Protein AF-A0A7J7U626-F1 (afdb_monomer_lite)

Structure (mmCIF, N/CA/C/O backbone):
data_AF-A0A7J7U626-F1
#
_entry.id   AF-A0A7J7U626-F1
#
loop_
_atom_site.group_PDB
_atom_site.id
_atom_site.type_symbol
_atom_site.label_atom_id
_atom_site.label_alt_id
_atom_site.label_comp_id
_atom_site.label_asym_id
_atom_site.label_entity_id
_atom_site.label_seq_id
_atom_site.pdbx_PDB_ins_code
_atom_site.Cartn_x
_atom_site.Cartn_y
_atom_site.Cartn_z
_atom_site.occupancy
_atom_site.B_iso_or_equiv
_atom_site.auth_seq_id
_atom_site.auth_comp_id
_atom_site.auth_asym_id
_atom_site.auth_atom_id
_atom_site.pdbx_PDB_model_num
ATOM 1 N N . MET A 1 1 ? 61.513 14.038 -36.317 1.00 37.81 1 MET A N 1
ATOM 2 C CA . MET A 1 1 ? 60.530 14.424 -35.283 1.00 37.81 1 MET A CA 1
ATOM 3 C C . MET A 1 1 ? 59.280 13.602 -35.543 1.00 37.81 1 MET A C 1
ATOM 5 O O . MET A 1 1 ? 58.524 13.917 -36.449 1.00 37.81 1 MET A O 1
ATOM 9 N N . VAL A 1 2 ? 59.177 12.451 -34.877 1.00 40.47 2 VAL A N 1
ATOM 10 C CA . VAL A 1 2 ? 58.113 11.463 -35.101 1.00 40.47 2 VAL A CA 1
ATOM 11 C C . VAL A 1 2 ? 56.888 11.909 -34.310 1.00 40.47 2 VAL A C 1
ATOM 13 O O . VAL A 1 2 ? 56.876 11.835 -33.086 1.00 40.47 2 VAL A O 1
ATOM 16 N N . VAL A 1 3 ? 55.878 12.406 -35.018 1.00 52.44 3 VAL A N 1
ATOM 17 C CA . VAL A 1 3 ? 54.509 12.509 -34.509 1.00 52.44 3 VAL A CA 1
ATOM 18 C C . VAL A 1 3 ? 53.848 11.187 -34.873 1.00 52.44 3 VAL A C 1
ATOM 20 O O . VAL A 1 3 ? 53.660 10.908 -36.053 1.00 52.44 3 VAL A O 1
ATOM 23 N N . GLY A 1 4 ? 53.555 10.329 -33.897 1.00 52.22 4 GLY A N 1
ATOM 24 C CA . GLY A 1 4 ? 52.986 9.026 -34.223 1.00 52.22 4 GLY A CA 1
ATOM 25 C C . GLY A 1 4 ? 52.539 8.207 -33.023 1.00 52.22 4 GLY A C 1
ATOM 26 O O . GLY A 1 4 ? 53.361 7.660 -32.302 1.00 52.22 4 GLY A O 1
ATOM 27 N N . ALA A 1 5 ? 51.218 8.068 -32.906 1.00 49.03 5 ALA A N 1
ATOM 28 C CA . ALA A 1 5 ? 50.545 6.887 -32.364 1.00 49.03 5 ALA A CA 1
ATOM 29 C C . ALA A 1 5 ? 50.579 6.630 -30.841 1.00 49.03 5 ALA A C 1
ATOM 31 O O . ALA A 1 5 ? 50.642 5.482 -30.419 1.00 49.03 5 ALA A O 1
ATOM 32 N N . ALA A 1 6 ? 50.417 7.659 -30.000 1.00 49.81 6 ALA A N 1
ATOM 33 C CA . ALA A 1 6 ? 50.162 7.469 -28.558 1.00 49.81 6 ALA A CA 1
ATOM 34 C C . ALA A 1 6 ? 48.685 7.667 -28.135 1.00 49.81 6 ALA A C 1
ATOM 36 O O . ALA A 1 6 ? 48.371 7.603 -26.952 1.00 49.81 6 ALA A O 1
ATOM 37 N N . GLY A 1 7 ? 47.768 7.931 -29.076 1.00 50.78 7 GLY A N 1
ATOM 38 C CA . GLY A 1 7 ? 46.397 8.365 -28.754 1.00 50.78 7 GLY A CA 1
ATOM 39 C C . GLY A 1 7 ? 45.285 7.320 -28.899 1.00 50.78 7 GLY A C 1
ATOM 40 O O . GLY A 1 7 ? 44.177 7.561 -28.432 1.00 50.78 7 GLY A O 1
ATOM 41 N N . TRP A 1 8 ? 45.529 6.175 -29.547 1.00 51.56 8 TRP A N 1
ATOM 42 C CA . TRP A 1 8 ? 44.442 5.271 -29.973 1.00 51.56 8 TRP A CA 1
ATOM 43 C C . TRP A 1 8 ? 44.291 3.975 -29.169 1.00 51.56 8 TRP A C 1
ATOM 45 O O . TRP A 1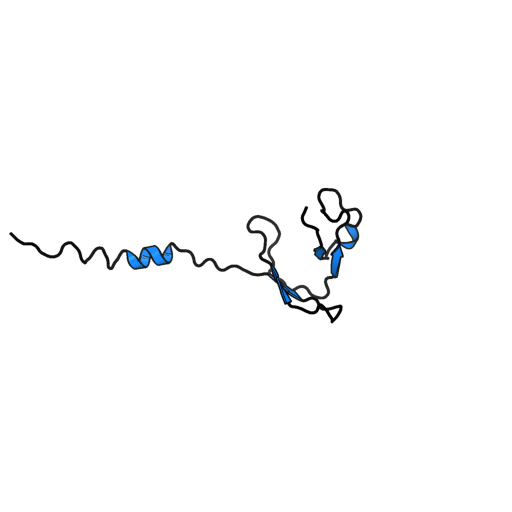 8 ? 43.260 3.321 -29.289 1.00 51.56 8 TRP A O 1
ATOM 55 N N . TRP A 1 9 ? 45.235 3.620 -28.292 1.00 46.91 9 TRP A N 1
ATOM 56 C CA . TRP A 1 9 ? 45.103 2.426 -27.438 1.00 46.91 9 TRP A CA 1
ATOM 57 C C . TRP A 1 9 ? 44.420 2.672 -26.085 1.00 46.91 9 TRP A C 1
ATOM 59 O O . TRP A 1 9 ? 43.912 1.724 -25.494 1.00 46.91 9 TRP A O 1
ATOM 69 N N . CYS A 1 10 ? 44.306 3.922 -25.619 1.00 49.06 10 CYS A N 1
ATOM 70 C CA . CYS A 1 10 ? 43.573 4.229 -24.380 1.00 49.06 10 CYS A CA 1
ATOM 71 C C . CYS A 1 10 ? 42.046 4.247 -24.554 1.00 49.06 10 CYS A C 1
ATOM 73 O O . CYS A 1 10 ? 41.319 4.009 -23.595 1.00 49.06 10 CYS A O 1
ATOM 75 N N . LEU A 1 11 ? 41.538 4.502 -25.763 1.00 51.59 11 LEU A N 1
ATOM 76 C CA . LEU A 1 11 ? 40.094 4.621 -26.002 1.00 51.59 11 LEU A CA 1
ATOM 77 C C . LEU A 1 11 ? 39.384 3.267 -26.125 1.00 51.59 11 LEU A C 1
ATOM 79 O O . LEU A 1 11 ? 38.201 3.178 -25.831 1.00 51.59 11 LEU A O 1
ATOM 83 N N . VAL A 1 12 ? 40.076 2.194 -26.511 1.00 54.38 12 VAL A N 1
ATOM 84 C CA . VAL A 1 12 ? 39.419 0.902 -26.795 1.00 54.38 12 VAL A CA 1
ATOM 85 C C . VAL A 1 12 ? 39.222 0.048 -25.531 1.00 54.38 12 VAL A C 1
ATOM 87 O O . VAL A 1 12 ? 38.314 -0.777 -25.481 1.00 54.38 12 VAL A O 1
ATOM 90 N N . LEU A 1 13 ? 40.012 0.277 -24.475 1.00 51.38 13 LEU A N 1
ATOM 91 C CA . LEU A 1 13 ? 39.960 -0.505 -23.227 1.00 51.38 13 LEU A CA 1
ATOM 92 C C . LEU A 1 13 ? 39.208 0.180 -22.073 1.00 51.38 13 LEU A C 1
ATOM 94 O O . LEU A 1 13 ? 38.913 -0.471 -21.076 1.00 51.38 13 LEU A O 1
ATOM 98 N N . TRP A 1 14 ? 38.873 1.467 -22.191 1.00 49.56 14 TRP A N 1
ATOM 99 C CA . TRP A 1 14 ? 38.153 2.214 -21.146 1.00 49.56 14 TRP A CA 1
ATOM 100 C C . TRP A 1 14 ? 36.640 2.316 -21.362 1.00 49.56 14 TRP A C 1
ATOM 102 O O . TRP A 1 14 ? 35.925 2.689 -20.439 1.00 49.56 14 TRP A O 1
ATOM 112 N N . LEU A 1 15 ? 36.116 1.957 -22.537 1.00 52.31 15 LEU A N 1
ATOM 113 C CA . LEU A 1 15 ? 34.664 1.907 -22.737 1.00 52.31 15 LEU A CA 1
ATOM 114 C C . LEU A 1 15 ? 33.968 0.705 -22.059 1.00 52.31 15 LEU A C 1
ATOM 116 O O . LEU A 1 15 ? 32.902 0.923 -21.484 1.00 52.31 15 LEU A O 1
ATOM 120 N N . PRO A 1 16 ? 34.513 -0.532 -22.032 1.00 53.19 16 PRO A N 1
ATOM 121 C CA . PRO A 1 16 ? 33.790 -1.666 -21.441 1.00 53.19 16 PRO A CA 1
ATOM 122 C C . PRO A 1 16 ? 33.660 -1.570 -19.913 1.00 53.19 16 PRO A C 1
ATOM 124 O O . PRO A 1 16 ? 32.683 -2.049 -19.342 1.00 53.19 16 PRO A O 1
ATOM 127 N N . ALA A 1 17 ? 34.627 -0.930 -19.245 1.00 53.34 17 ALA A N 1
ATOM 128 C CA . ALA A 1 17 ? 34.651 -0.796 -17.788 1.00 53.34 17 ALA A CA 1
ATOM 129 C C . ALA A 1 17 ? 33.618 0.220 -17.266 1.00 53.34 17 ALA A C 1
ATOM 131 O O . ALA A 1 17 ? 33.007 -0.008 -16.224 1.00 53.34 17 ALA A O 1
ATOM 132 N N . CYS A 1 18 ? 33.362 1.308 -18.004 1.00 51.97 18 CYS A N 1
ATOM 133 C CA . CYS A 1 18 ? 32.328 2.276 -17.633 1.00 51.97 18 CYS A CA 1
ATOM 134 C C . CYS A 1 18 ? 30.916 1.681 -17.736 1.00 51.97 18 CYS A C 1
ATOM 136 O O . CYS A 1 18 ? 30.079 1.949 -16.878 1.00 51.97 18 CYS A O 1
ATOM 138 N N . VAL A 1 19 ? 30.653 0.830 -18.736 1.00 53.94 19 VAL A N 1
ATOM 139 C CA . VAL A 1 19 ? 29.327 0.211 -18.923 1.00 53.94 19 VAL A CA 1
ATOM 140 C C . VAL A 1 19 ? 29.001 -0.782 -17.798 1.00 53.94 19 VAL A C 1
ATOM 142 O O . VAL A 1 19 ? 27.853 -0.856 -17.374 1.00 53.94 19 VAL A O 1
ATOM 145 N N . ALA A 1 20 ? 29.999 -1.480 -17.243 1.00 52.94 20 ALA A N 1
ATOM 146 C CA . ALA A 1 20 ? 29.806 -2.386 -16.104 1.00 52.94 20 ALA A CA 1
ATOM 147 C C . ALA A 1 20 ? 29.579 -1.659 -14.760 1.00 52.94 20 ALA A C 1
ATOM 149 O O . ALA A 1 20 ? 28.968 -2.223 -13.854 1.00 52.94 20 ALA A O 1
ATOM 150 N N . ALA A 1 21 ? 30.051 -0.413 -14.621 1.00 53.84 21 ALA A N 1
ATOM 151 C CA . ALA A 1 21 ? 29.895 0.388 -13.401 1.00 53.84 21 ALA A CA 1
ATOM 152 C C . ALA A 1 21 ? 28.517 1.067 -13.292 1.00 53.84 21 ALA A C 1
ATOM 154 O O . ALA A 1 21 ? 28.062 1.387 -12.192 1.00 53.84 21 ALA A O 1
ATOM 155 N N . HIS A 1 22 ? 27.818 1.248 -14.415 1.00 52.03 22 HIS A N 1
ATOM 156 C CA . HIS A 1 22 ? 26.424 1.679 -14.428 1.00 52.03 22 HIS A CA 1
ATOM 157 C C . HIS A 1 22 ? 25.520 0.467 -14.215 1.00 52.03 22 HIS A C 1
ATOM 159 O O . HIS A 1 22 ? 24.881 -0.027 -15.141 1.00 52.03 22 HIS A O 1
ATOM 165 N N . GLY A 1 23 ? 25.516 -0.023 -12.971 1.00 54.41 23 GLY A N 1
ATOM 166 C CA . GLY A 1 23 ? 24.675 -1.120 -12.514 1.00 54.41 23 GLY A CA 1
ATOM 167 C C . GLY A 1 23 ? 23.265 -1.011 -13.089 1.00 54.41 23 GLY A C 1
ATOM 168 O O . GLY A 1 23 ? 22.580 0.000 -12.921 1.00 54.41 23 GLY A O 1
ATOM 169 N N . LEU A 1 24 ? 22.865 -2.059 -13.802 1.00 53.44 24 LEU A N 1
ATOM 170 C CA . LEU A 1 24 ? 21.554 -2.206 -14.410 1.00 53.44 24 LEU A CA 1
ATOM 171 C C . LEU A 1 24 ? 20.536 -2.245 -13.266 1.00 53.44 24 LEU A C 1
ATOM 173 O O . LEU A 1 24 ? 20.357 -3.261 -12.599 1.00 53.44 24 LEU A O 1
ATOM 177 N N . ARG A 1 25 ? 19.958 -1.083 -12.952 1.00 55.84 25 ARG A N 1
ATOM 178 C CA . ARG A 1 25 ? 19.063 -0.901 -11.809 1.00 55.84 25 ARG A CA 1
ATOM 179 C C . ARG A 1 25 ? 17.689 -1.465 -12.168 1.00 55.84 25 ARG A C 1
ATOM 181 O O . ARG A 1 25 ? 16.786 -0.726 -12.557 1.00 55.84 25 ARG A O 1
ATOM 188 N N . ILE A 1 26 ? 17.570 -2.788 -12.087 1.00 60.09 26 ILE A N 1
ATOM 189 C CA . ILE A 1 26 ? 16.297 -3.503 -12.186 1.00 60.09 26 ILE A CA 1
ATOM 190 C C . ILE A 1 26 ? 15.449 -3.032 -11.002 1.00 60.09 26 ILE A C 1
ATOM 192 O O . ILE A 1 26 ? 15.854 -3.170 -9.849 1.00 60.09 26 ILE A O 1
ATOM 196 N N . HIS A 1 27 ? 14.333 -2.371 -11.294 1.00 63.94 27 HIS A N 1
ATOM 197 C CA . HIS A 1 27 ? 13.352 -2.013 -10.279 1.00 63.94 27 HIS A CA 1
ATOM 198 C C . HIS A 1 27 ? 12.316 -3.130 -10.233 1.00 63.94 27 HIS A C 1
ATOM 200 O O . HIS A 1 27 ? 11.598 -3.342 -11.211 1.00 63.94 27 HIS A O 1
ATOM 206 N N . ASP A 1 28 ? 12.249 -3.830 -9.105 1.00 78.88 28 ASP A N 1
ATOM 207 C CA . ASP A 1 28 ? 11.192 -4.798 -8.845 1.00 78.88 28 ASP A CA 1
ATOM 208 C C . ASP A 1 28 ? 9.916 -4.030 -8.491 1.00 78.88 28 ASP A C 1
ATOM 210 O O . ASP A 1 28 ? 9.802 -3.431 -7.421 1.00 78.88 28 ASP A O 1
ATOM 214 N N . TYR A 1 29 ? 8.973 -3.979 -9.431 1.00 87.56 29 TYR A N 1
ATOM 215 C CA . TYR A 1 29 ? 7.663 -3.369 -9.218 1.00 87.56 29 TYR A CA 1
ATOM 216 C C . TYR A 1 29 ? 6.707 -4.364 -8.562 1.00 87.56 29 TYR A C 1
ATOM 218 O O . TYR A 1 29 ? 6.665 -5.539 -8.929 1.00 87.56 29 TYR A O 1
ATOM 226 N N . LEU A 1 30 ? 5.885 -3.867 -7.641 1.00 88.88 30 LEU A N 1
ATOM 227 C CA . LEU A 1 30 ? 4.721 -4.581 -7.132 1.00 88.88 30 LEU A CA 1
ATOM 228 C C . LEU A 1 30 ? 3.517 -4.256 -8.000 1.00 88.88 30 LEU A C 1
ATOM 230 O O . LEU A 1 30 ? 3.300 -3.103 -8.377 1.00 88.88 30 LEU A O 1
ATOM 234 N N . TYR A 1 31 ? 2.711 -5.277 -8.259 1.00 90.56 31 TYR A N 1
ATOM 235 C CA . TYR A 1 31 ? 1.463 -5.157 -8.994 1.00 90.56 31 TYR A CA 1
ATOM 236 C C . TYR A 1 31 ? 0.327 -5.583 -8.082 1.00 90.56 31 TYR A C 1
ATOM 238 O O . TYR A 1 31 ? 0.360 -6.677 -7.520 1.00 90.56 31 TYR A O 1
ATOM 246 N N . PHE A 1 32 ? -0.689 -4.741 -7.959 1.00 90.38 32 PHE A N 1
ATOM 247 C CA . PHE A 1 32 ? -1.919 -5.093 -7.265 1.00 90.38 32 PHE A CA 1
ATOM 248 C C . PHE A 1 32 ? -3.111 -4.788 -8.162 1.00 90.38 32 PHE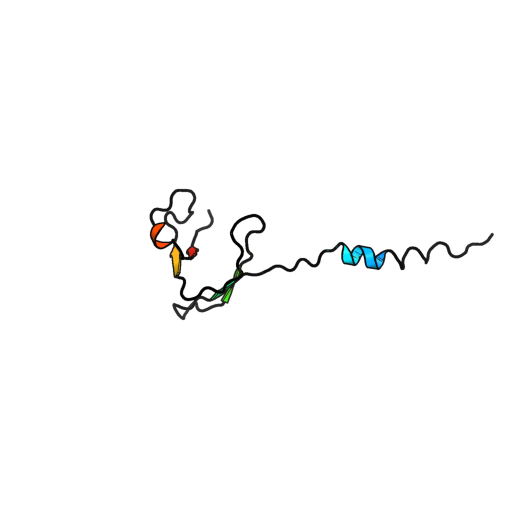 A C 1
ATOM 250 O O . PHE A 1 32 ? -3.165 -3.762 -8.841 1.00 90.38 32 PHE A O 1
ATOM 257 N N . GLN A 1 33 ? -4.053 -5.724 -8.198 1.00 91.94 33 GLN A N 1
ATOM 258 C CA . GLN A 1 33 ? -5.255 -5.630 -9.008 1.00 91.94 33 GLN A CA 1
ATOM 259 C C . GLN A 1 33 ? -6.454 -5.413 -8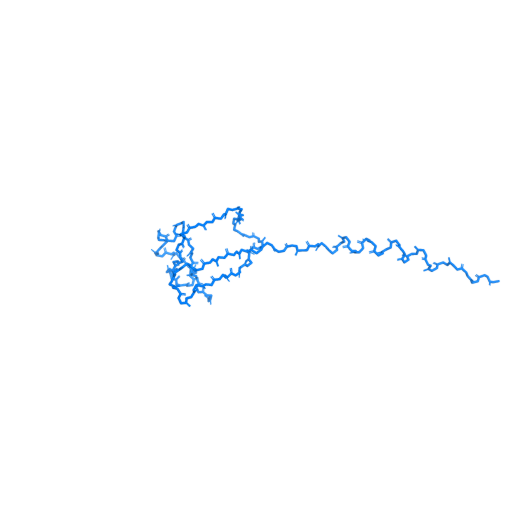.098 1.00 91.94 33 GLN A C 1
ATOM 261 O O . GLN A 1 33 ? -6.714 -6.216 -7.202 1.00 91.94 33 GLN A O 1
ATOM 266 N N . VAL A 1 34 ? -7.230 -4.371 -8.375 1.00 93.06 34 VAL A N 1
ATOM 267 C CA . VAL A 1 34 ? -8.522 -4.191 -7.713 1.00 93.06 34 VAL A CA 1
ATOM 268 C C . VAL A 1 34 ? -9.520 -5.163 -8.337 1.00 93.06 34 VAL A C 1
ATOM 270 O O . VAL A 1 34 ? -9.805 -5.083 -9.529 1.00 93.06 34 VAL A O 1
ATOM 273 N N . LEU A 1 35 ? -10.034 -6.114 -7.554 1.00 92.88 35 LEU A N 1
ATOM 274 C CA . LEU A 1 35 ? -10.983 -7.128 -8.040 1.00 92.88 35 LEU A CA 1
ATOM 275 C C . LEU A 1 35 ? -12.434 -6.608 -8.054 1.00 92.88 35 LEU A C 1
ATOM 277 O O . LEU A 1 35 ? -13.217 -6.949 -8.952 1.00 92.88 35 LEU A O 1
ATOM 281 N N . SER A 1 36 ? -12.777 -5.770 -7.072 1.00 92.88 36 SER A N 1
ATOM 282 C CA . SER A 1 36 ? -14.115 -5.230 -6.820 1.00 92.88 36 SER A CA 1
ATOM 283 C C . SER A 1 36 ? -14.027 -3.863 -6.120 1.00 92.88 36 SER A C 1
ATOM 285 O O . SER A 1 36 ? -13.122 -3.693 -5.300 1.00 92.88 36 SER A O 1
ATOM 287 N N . PRO A 1 37 ? -14.972 -2.935 -6.358 1.00 94.31 37 PRO A N 1
ATOM 288 C CA . PRO A 1 37 ? -16.049 -3.005 -7.3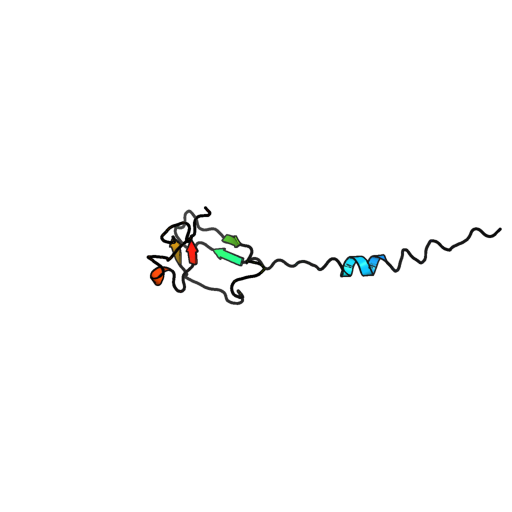51 1.00 94.31 37 PRO A CA 1
ATOM 289 C C . PRO A 1 37 ? -15.530 -2.887 -8.800 1.00 94.31 37 PRO A C 1
ATOM 291 O O . PRO A 1 37 ? -14.363 -2.591 -9.053 1.00 94.31 37 PRO A O 1
ATOM 294 N N . GLY A 1 38 ? -16.360 -3.286 -9.770 1.00 93.19 38 GLY A N 1
ATOM 295 C CA . GLY A 1 38 ? -15.931 -3.477 -11.166 1.00 93.19 38 GLY A CA 1
ATOM 296 C C . GLY A 1 38 ? -15.594 -2.187 -11.923 1.00 93.19 38 GLY A C 1
ATOM 297 O O . GLY A 1 38 ? -14.847 -2.232 -12.895 1.00 93.19 38 GLY A O 1
ATOM 298 N N . ASP A 1 39 ? -16.115 -1.056 -11.465 1.00 95.56 39 ASP A N 1
ATOM 299 C CA . ASP A 1 39 ? -15.903 0.303 -11.971 1.00 95.56 39 ASP A CA 1
ATOM 300 C C . ASP A 1 39 ? -14.467 0.816 -11.784 1.00 95.56 39 ASP A C 1
ATOM 302 O O . ASP A 1 39 ? -13.993 1.600 -12.602 1.00 95.56 39 ASP A O 1
ATOM 306 N N . ILE A 1 40 ? -13.750 0.329 -10.768 1.00 91.44 40 ILE A N 1
ATOM 307 C CA . ILE A 1 40 ? -12.343 0.679 -10.499 1.00 91.44 40 ILE A CA 1
ATOM 308 C C . ILE A 1 40 ? -11.386 -0.505 -10.686 1.00 91.44 40 ILE A C 1
ATOM 310 O O . ILE A 1 40 ? -10.258 -0.500 -10.186 1.00 91.44 40 ILE A O 1
ATOM 314 N N . ARG A 1 41 ? -11.823 -1.542 -11.412 1.00 93.88 41 ARG A N 1
ATOM 315 C CA . ARG A 1 41 ? -11.015 -2.732 -11.695 1.00 93.88 41 ARG A CA 1
ATOM 316 C C . ARG A 1 41 ? -9.850 -2.383 -12.614 1.00 93.88 41 ARG A C 1
ATOM 318 O O . ARG A 1 41 ? -9.981 -2.377 -13.837 1.00 93.88 41 ARG A O 1
ATOM 325 N N . TYR A 1 42 ? -8.693 -2.150 -12.014 1.00 94.25 42 TYR A N 1
ATOM 326 C CA . TYR A 1 42 ? -7.462 -1.840 -12.725 1.00 94.25 42 TYR A CA 1
ATOM 327 C C . TYR A 1 42 ? -6.249 -2.480 -12.039 1.00 94.25 42 TYR A C 1
ATOM 329 O O . TYR A 1 42 ? -6.328 -2.911 -10.884 1.00 94.25 42 TYR A O 1
ATOM 337 N N . ILE A 1 43 ? -5.142 -2.581 -12.778 1.00 93.56 43 ILE A N 1
ATOM 338 C CA . ILE A 1 43 ? -3.852 -3.043 -12.257 1.00 93.56 43 ILE A CA 1
ATOM 339 C C . ILE A 1 43 ? -3.001 -1.816 -11.966 1.00 93.56 43 ILE A C 1
ATOM 341 O O . ILE A 1 43 ? -2.684 -1.036 -12.862 1.00 93.56 43 ILE A O 1
ATOM 345 N N . PHE A 1 44 ? -2.606 -1.676 -10.713 1.00 91.19 44 PHE A N 1
ATOM 346 C CA . PHE A 1 44 ? -1.767 -0.591 -10.246 1.00 91.19 44 PHE A CA 1
ATOM 347 C C . PHE A 1 44 ? -0.356 -1.096 -9.989 1.00 91.19 44 PHE A C 1
ATOM 349 O O . PHE A 1 44 ? -0.146 -2.241 -9.584 1.00 91.19 44 PHE A O 1
ATOM 356 N N . THR A 1 45 ? 0.608 -0.212 -10.223 1.00 92.19 45 THR A N 1
ATOM 357 C CA . THR A 1 45 ? 2.023 -0.467 -9.974 1.00 92.19 45 THR A CA 1
ATOM 358 C C . THR A 1 45 ? 2.488 0.350 -8.781 1.00 92.19 45 THR A C 1
ATOM 360 O O . THR A 1 45 ? 2.268 1.562 -8.751 1.00 92.19 45 THR A O 1
ATOM 363 N N . ALA A 1 46 ? 3.181 -0.283 -7.843 1.00 88.94 46 ALA A N 1
ATOM 364 C CA . ALA A 1 46 ? 3.865 0.390 -6.748 1.00 88.94 46 ALA A CA 1
ATOM 365 C C . ALA A 1 46 ? 5.344 0.014 -6.727 1.00 88.94 46 ALA A C 1
ATOM 367 O O . ALA A 1 46 ? 5.729 -1.110 -7.048 1.00 88.94 46 ALA A O 1
ATOM 368 N N . THR A 1 47 ? 6.172 0.967 -6.319 1.00 89.69 47 THR A N 1
ATOM 369 C CA . THR A 1 47 ? 7.582 0.711 -6.034 1.00 89.69 47 THR A CA 1
ATOM 370 C C . THR A 1 47 ? 7.702 0.373 -4.549 1.00 89.69 47 THR A C 1
ATOM 372 O O . THR A 1 47 ? 7.281 1.196 -3.731 1.00 89.69 47 THR A O 1
ATOM 375 N N . PRO A 1 48 ? 8.255 -0.794 -4.177 1.00 89.56 48 PRO A N 1
ATOM 376 C CA . PRO A 1 48 ? 8.572 -1.088 -2.787 1.00 89.56 48 PRO A CA 1
ATOM 377 C C . PRO A 1 48 ? 9.489 -0.022 -2.184 1.00 89.56 48 PRO A C 1
ATOM 379 O O . PRO A 1 48 ? 10.294 0.605 -2.882 1.00 89.56 48 PRO A O 1
ATOM 382 N N . ALA A 1 49 ? 9.415 0.135 -0.866 1.00 89.38 49 ALA A N 1
ATOM 383 C CA . ALA A 1 49 ? 10.416 0.896 -0.139 1.00 89.38 49 ALA A CA 1
ATOM 384 C C . ALA A 1 49 ? 11.807 0.272 -0.328 1.00 89.38 49 ALA A C 1
ATOM 386 O O . ALA A 1 49 ? 11.960 -0.944 -0.437 1.00 89.38 49 ALA A O 1
ATOM 387 N N . LYS A 1 50 ? 12.833 1.123 -0.401 1.00 86.56 50 LYS A N 1
ATOM 388 C CA . LYS A 1 50 ? 14.203 0.680 -0.694 1.00 86.56 50 LYS A CA 1
ATOM 389 C C . LYS A 1 50 ? 14.890 0.073 0.533 1.00 86.56 50 LYS A C 1
ATOM 391 O O . LYS A 1 50 ? 15.773 -0.766 0.390 1.00 86.56 50 LYS A O 1
ATOM 396 N N . ASP A 1 51 ? 14.540 0.567 1.709 1.00 88.00 51 ASP A N 1
ATOM 397 C CA . ASP A 1 51 ? 15.295 0.446 2.953 1.00 88.00 51 ASP A CA 1
ATOM 398 C C . ASP A 1 51 ? 14.481 -0.144 4.112 1.00 88.00 51 ASP A C 1
ATOM 400 O O . ASP A 1 51 ? 15.049 -0.430 5.165 1.00 88.00 51 ASP A O 1
ATOM 404 N N . PHE A 1 52 ? 13.180 -0.377 3.925 1.00 90.38 52 PHE A N 1
ATOM 405 C CA . PHE A 1 52 ? 12.307 -0.965 4.941 1.00 90.38 52 PHE A CA 1
ATOM 406 C C . PHE A 1 52 ? 11.216 -1.858 4.337 1.00 90.38 52 PHE A C 1
ATOM 408 O O . PHE A 1 52 ? 10.949 -1.825 3.136 1.00 90.38 52 PHE A O 1
ATOM 415 N N . GLY A 1 53 ? 10.563 -2.641 5.199 1.00 87.75 53 GLY A N 1
ATOM 416 C CA . GLY A 1 53 ? 9.493 -3.567 4.828 1.00 87.75 53 GLY A CA 1
ATOM 417 C C . GLY A 1 53 ? 9.960 -5.019 4.704 1.00 87.75 53 GLY A C 1
ATOM 418 O O . GLY A 1 53 ? 11.018 -5.399 5.203 1.00 87.75 53 GLY A O 1
ATOM 419 N N . GLY A 1 54 ? 9.121 -5.841 4.076 1.00 84.75 54 GLY A N 1
ATOM 420 C CA . GLY A 1 54 ? 9.393 -7.252 3.806 1.00 84.75 54 GLY A CA 1
ATOM 421 C C . GLY A 1 54 ? 9.742 -7.508 2.343 1.00 84.75 54 GLY A C 1
ATOM 422 O O . GLY A 1 54 ? 9.686 -6.612 1.501 1.00 84.75 54 GLY A O 1
ATOM 423 N N . ILE A 1 55 ? 10.075 -8.761 2.034 1.00 83.56 55 ILE A N 1
ATOM 424 C CA . ILE A 1 55 ? 10.341 -9.183 0.661 1.00 83.56 55 ILE A CA 1
ATOM 425 C C . ILE A 1 55 ? 9.073 -9.784 0.051 1.00 83.56 55 ILE A C 1
ATOM 427 O O . ILE A 1 55 ? 8.493 -10.724 0.595 1.00 83.56 55 ILE A O 1
ATOM 431 N N . PHE A 1 56 ? 8.655 -9.263 -1.101 1.00 81.31 56 PHE A N 1
ATOM 432 C CA . PHE A 1 56 ? 7.448 -9.698 -1.804 1.00 81.31 56 PHE A CA 1
ATOM 433 C C . PHE A 1 56 ? 7.776 -10.787 -2.833 1.00 81.31 56 PHE A C 1
ATOM 435 O O . PHE A 1 56 ? 7.885 -10.524 -4.027 1.00 81.31 56 PHE A O 1
ATOM 442 N N . HIS A 1 57 ? 7.955 -12.025 -2.372 1.00 81.75 57 HIS A N 1
ATOM 443 C CA . HIS A 1 57 ? 8.178 -13.181 -3.257 1.00 81.75 57 HIS A CA 1
ATOM 444 C C . HIS A 1 57 ? 6.910 -13.982 -3.565 1.00 81.75 57 HIS A C 1
ATOM 446 O O . HIS A 1 57 ? 6.919 -14.847 -4.441 1.00 81.75 57 HIS A O 1
ATOM 452 N N . THR A 1 58 ? 5.822 -13.696 -2.855 1.00 84.19 58 THR A N 1
ATOM 453 C CA . THR A 1 58 ? 4.582 -14.468 -2.924 1.00 84.19 58 THR A CA 1
ATOM 454 C C . THR A 1 58 ? 3.467 -13.620 -3.514 1.00 84.19 58 THR A C 1
ATOM 456 O O . THR A 1 58 ? 3.350 -12.428 -3.229 1.00 84.19 58 THR A O 1
ATOM 459 N N . ARG A 1 59 ? 2.623 -14.251 -4.331 1.00 86.19 59 ARG A N 1
ATOM 460 C CA . ARG A 1 59 ? 1.368 -13.660 -4.788 1.00 86.19 59 ARG A CA 1
ATOM 461 C C . ARG A 1 59 ? 0.308 -13.854 -3.714 1.00 86.19 59 ARG A C 1
ATOM 463 O O . ARG A 1 59 ? 0.068 -14.978 -3.283 1.00 86.19 59 ARG A O 1
ATOM 470 N N . TYR A 1 60 ? -0.352 -12.770 -3.347 1.00 87.25 60 TYR A N 1
ATOM 471 C CA . TYR A 1 60 ? -1.482 -12.806 -2.435 1.00 87.25 60 TYR A CA 1
ATOM 472 C C . TYR A 1 60 ? -2.792 -12.625 -3.207 1.00 87.25 60 TYR A C 1
ATOM 474 O O . TYR A 1 60 ? -2.845 -11.868 -4.178 1.00 87.25 60 TYR A O 1
ATOM 482 N N . GLU A 1 61 ? -3.848 -13.313 -2.779 1.00 88.19 61 GLU A N 1
ATOM 483 C CA . GLU A 1 61 ? -5.171 -13.255 -3.404 1.00 88.19 61 GLU A CA 1
ATOM 484 C C . GLU A 1 61 ? -6.236 -12.924 -2.358 1.00 88.19 61 GLU A C 1
ATOM 486 O O . GLU A 1 61 ? -6.090 -13.270 -1.190 1.00 88.19 61 GLU A O 1
ATOM 491 N N . GLN A 1 62 ? -7.307 -12.246 -2.786 1.00 85.44 62 GLN A N 1
ATOM 492 C CA . GLN A 1 62 ? -8.467 -11.911 -1.944 1.00 85.44 62 GLN A CA 1
ATOM 493 C C . GLN A 1 62 ? -8.145 -11.070 -0.690 1.00 85.44 62 GLN A C 1
ATOM 495 O O . GLN A 1 62 ? -8.843 -11.169 0.317 1.00 85.44 62 GLN A O 1
ATOM 500 N N . ILE A 1 63 ? -7.120 -10.216 -0.759 1.00 91.69 63 ILE A N 1
ATOM 501 C CA . ILE A 1 63 ? -6.824 -9.246 0.300 1.00 91.69 63 ILE A CA 1
ATOM 502 C C . ILE A 1 63 ? -7.694 -7.996 0.134 1.00 91.69 63 ILE A C 1
ATOM 504 O O . ILE A 1 63 ? -7.929 -7.536 -0.987 1.00 91.69 63 ILE A O 1
ATOM 508 N N . HIS A 1 64 ? -8.132 -7.423 1.249 1.00 93.31 64 HIS A N 1
ATOM 509 C CA . HIS A 1 64 ? -8.922 -6.203 1.294 1.00 93.31 64 HIS A CA 1
ATOM 510 C C . HIS A 1 64 ? -8.023 -4.975 1.442 1.00 93.31 64 HIS A C 1
ATOM 512 O O . HIS A 1 64 ? -7.005 -5.001 2.135 1.00 93.31 64 HIS A O 1
ATOM 518 N N . LEU A 1 65 ? -8.437 -3.885 0.800 1.00 93.38 65 LEU A N 1
ATOM 519 C CA . LEU A 1 65 ? -7.884 -2.559 1.032 1.00 93.38 65 LEU A CA 1
ATOM 520 C C . LEU A 1 65 ? -8.699 -1.898 2.151 1.00 93.38 65 LEU A C 1
ATOM 522 O O . LEU A 1 65 ? -9.865 -1.564 1.944 1.00 93.38 65 LEU A O 1
ATOM 526 N N . VAL A 1 66 ? -8.105 -1.757 3.333 1.00 96.75 66 VAL A N 1
ATOM 527 C CA . VAL A 1 66 ? -8.764 -1.270 4.553 1.00 96.75 66 VAL A CA 1
ATOM 528 C C . VAL A 1 66 ? -8.257 0.140 4.869 1.00 96.75 66 VAL A C 1
ATOM 530 O O . VAL A 1 66 ? -7.053 0.302 5.055 1.00 96.75 66 VAL A O 1
ATOM 533 N N . PRO A 1 67 ? -9.117 1.172 4.935 1.00 96.81 67 PRO A N 1
ATOM 534 C CA . PRO A 1 67 ? -8.689 2.512 5.335 1.00 96.81 67 PRO A CA 1
ATOM 535 C C . PRO A 1 67 ? -8.166 2.511 6.774 1.00 96.81 67 PRO A C 1
ATOM 537 O O . PRO A 1 67 ? -8.781 1.920 7.660 1.00 96.81 67 PRO A O 1
ATOM 540 N N . ALA A 1 68 ? -7.027 3.156 7.004 1.00 97.81 68 ALA A N 1
ATOM 541 C CA . ALA A 1 68 ? -6.468 3.327 8.337 1.00 97.81 68 ALA A CA 1
ATOM 542 C C . ALA A 1 68 ? -7.295 4.316 9.173 1.00 97.81 68 ALA A C 1
ATOM 544 O O . ALA A 1 68 ? -7.855 5.278 8.647 1.00 97.81 68 ALA A O 1
ATOM 545 N N . GLU A 1 69 ? -7.348 4.092 10.485 1.00 96.88 69 GLU A N 1
ATOM 546 C CA . GLU A 1 69 ? -7.950 5.018 11.445 1.00 96.88 69 GLU A CA 1
ATOM 547 C C . GLU A 1 69 ? -6.952 5.319 12.574 1.00 96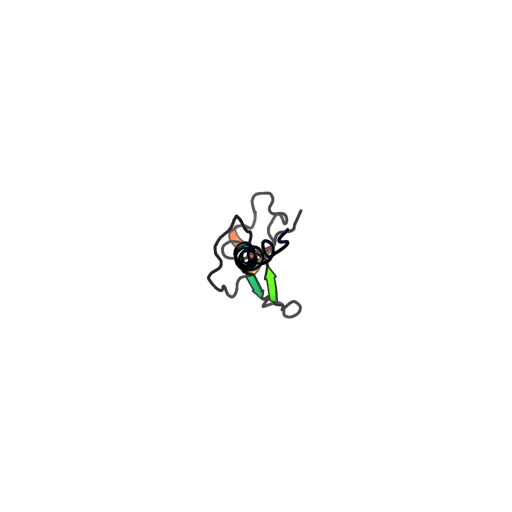.88 69 GLU A C 1
ATOM 549 O O . GLU A 1 69 ? -6.625 4.408 13.337 1.00 96.88 69 GLU A O 1
ATOM 554 N N . PRO A 1 70 ? -6.460 6.567 12.719 1.00 96.44 70 PRO A N 1
ATOM 555 C CA . PRO A 1 70 ? -6.712 7.738 11.864 1.00 96.44 70 PRO A CA 1
ATOM 556 C C . PRO A 1 70 ? -6.133 7.582 10.445 1.00 96.44 70 PRO A C 1
ATOM 558 O O . PRO A 1 70 ? -5.182 6.825 10.251 1.00 96.44 70 PRO A O 1
ATOM 561 N N . SER A 1 71 ? -6.677 8.323 9.469 1.00 96.31 71 SER A N 1
ATOM 562 C CA . SER A 1 71 ? -6.334 8.166 8.042 1.00 96.31 71 SER A CA 1
ATOM 563 C C . SER A 1 71 ? -4.854 8.390 7.731 1.00 96.31 71 SER A C 1
ATOM 565 O O . SER A 1 71 ? -4.305 7.688 6.887 1.00 96.31 71 SER A O 1
ATOM 567 N N . GLU A 1 72 ? -4.195 9.289 8.465 1.00 95.69 72 GLU A N 1
ATOM 568 C CA . GLU A 1 72 ? -2.763 9.588 8.317 1.00 95.69 72 GLU A CA 1
ATOM 569 C C . GLU A 1 72 ? -1.843 8.541 8.967 1.00 95.69 72 GLU A C 1
ATOM 571 O O . GLU A 1 72 ? -0.632 8.561 8.769 1.00 95.69 72 GLU A O 1
ATOM 576 N N . ALA A 1 73 ? -2.383 7.645 9.802 1.00 95.62 73 ALA A N 1
ATOM 577 C CA . ALA A 1 73 ? -1.622 6.625 10.532 1.00 95.62 73 ALA A CA 1
ATOM 578 C C . ALA A 1 73 ? -0.398 7.152 11.329 1.00 95.62 73 ALA A C 1
ATOM 580 O O . ALA A 1 73 ? 0.508 6.392 11.665 1.00 95.62 73 ALA A O 1
ATOM 581 N N . CYS A 1 74 ? -0.375 8.442 11.687 1.00 94.94 74 CYS A N 1
ATOM 582 C CA . CYS A 1 74 ? 0.708 9.071 12.457 1.00 94.94 74 CYS A CA 1
ATOM 583 C C . CYS A 1 74 ? 0.778 8.621 13.932 1.00 94.94 74 CYS A C 1
ATOM 585 O O . CYS A 1 74 ? 1.689 9.020 14.659 1.00 94.94 74 CYS A O 1
ATOM 587 N N . GLY A 1 75 ? -0.189 7.825 14.391 1.00 93.69 75 GLY A N 1
ATOM 588 C CA . GLY A 1 75 ? -0.302 7.337 15.763 1.00 93.69 75 GLY A CA 1
ATOM 589 C C . GLY A 1 75 ? -0.807 5.896 15.826 1.00 93.69 75 GLY A C 1
ATOM 590 O O . GLY A 1 75 ? -0.732 5.152 14.851 1.00 93.69 75 GLY A O 1
ATOM 591 N N . GLU A 1 76 ? -1.317 5.496 16.990 1.00 95.44 76 GLU A N 1
ATOM 592 C CA . GLU A 1 76 ? -1.890 4.161 17.172 1.00 95.44 76 GLU A CA 1
ATOM 593 C C . GLU A 1 76 ? -3.166 3.989 16.337 1.00 95.44 76 GLU A C 1
ATOM 595 O O . GLU A 1 76 ? -4.034 4.865 16.322 1.00 95.44 76 GLU A O 1
ATOM 600 N N . LEU A 1 77 ? -3.265 2.852 15.640 1.00 96.31 77 LEU A N 1
ATOM 601 C CA . LEU A 1 77 ? -4.401 2.541 14.780 1.00 96.31 77 LEU A CA 1
ATOM 602 C C . LEU A 1 77 ? -5.549 1.945 15.595 1.00 96.31 77 LEU A C 1
ATOM 604 O O . LEU A 1 77 ? -5.424 0.840 16.128 1.00 96.31 77 LEU A O 1
ATOM 608 N N . SER A 1 78 ? -6.696 2.624 15.630 1.00 96.69 78 SER A N 1
ATOM 609 C CA . SER A 1 78 ? -7.890 2.143 16.341 1.00 96.69 78 SER A CA 1
ATOM 610 C C . SER A 1 78 ? -8.469 0.876 15.716 1.00 96.69 78 SER A C 1
ATOM 612 O O . SER A 1 78 ? -9.033 0.034 16.413 1.00 96.69 78 SER A O 1
ATOM 614 N N . ASN A 1 79 ? -8.305 0.719 14.404 1.00 96.50 79 ASN A N 1
ATOM 615 C CA . ASN A 1 79 ? -8.814 -0.405 13.628 1.00 96.50 79 ASN A CA 1
ATOM 616 C C . ASN A 1 79 ? -7.719 -1.416 13.239 1.00 96.50 79 ASN A C 1
ATOM 618 O O . ASN A 1 79 ? -7.914 -2.208 12.316 1.00 96.50 79 ASN A O 1
ATOM 622 N N . GLY A 1 80 ? -6.590 -1.440 13.962 1.00 94.94 80 GLY A N 1
ATOM 623 C CA . GLY A 1 80 ? -5.442 -2.305 13.658 1.00 94.94 80 GLY A CA 1
ATOM 624 C C . GLY A 1 80 ? -5.785 -3.795 13.523 1.00 94.94 80 GLY A C 1
ATOM 625 O O . GLY A 1 80 ? -5.200 -4.487 12.693 1.00 94.94 80 GLY A O 1
ATOM 626 N N . PHE A 1 81 ? -6.796 -4.278 14.253 1.00 96.19 81 PHE A N 1
ATOM 627 C CA . PHE A 1 81 ? -7.299 -5.651 14.126 1.00 96.19 81 PHE A CA 1
ATOM 628 C C . PHE A 1 81 ? -7.849 -5.971 12.724 1.00 96.19 81 PHE A C 1
ATOM 630 O O . PHE A 1 81 ? -7.636 -7.067 12.220 1.00 96.19 81 PHE A O 1
ATOM 637 N N . PHE A 1 82 ? -8.524 -5.021 12.070 1.00 95.06 82 PHE A N 1
ATOM 638 C CA . PHE A 1 82 ? -9.048 -5.206 10.710 1.00 95.06 82 PHE A CA 1
ATOM 639 C C . PHE A 1 82 ? -7.962 -5.105 9.636 1.00 95.06 82 PHE A C 1
ATOM 641 O O . PHE A 1 82 ? -8.138 -5.609 8.531 1.00 95.06 82 PHE A O 1
ATOM 648 N N . ILE A 1 83 ? -6.854 -4.439 9.959 1.00 95.50 83 ILE A N 1
ATOM 649 C CA . ILE A 1 83 ? -5.712 -4.251 9.060 1.00 95.50 83 ILE A CA 1
ATOM 650 C C . ILE A 1 83 ? -4.792 -5.476 9.066 1.00 95.50 83 ILE A C 1
ATOM 652 O O . ILE A 1 83 ? -4.054 -5.693 8.106 1.00 95.50 83 ILE A O 1
ATOM 656 N N . GLN A 1 84 ? -4.834 -6.296 10.118 1.00 92.12 84 GLN A N 1
ATOM 657 C CA . GLN A 1 84 ? -4.009 -7.491 10.211 1.00 92.12 84 GLN A CA 1
ATOM 658 C C . GLN A 1 84 ? -4.257 -8.432 9.019 1.00 92.12 84 GLN A C 1
ATOM 660 O O . GLN A 1 84 ? -5.394 -8.771 8.692 1.00 92.12 84 GLN A O 1
ATOM 665 N N . ASP A 1 85 ? -3.171 -8.822 8.348 1.00 90.31 85 ASP A N 1
ATOM 666 C CA . ASP A 1 85 ? -3.170 -9.624 7.115 1.00 90.31 85 ASP A CA 1
ATOM 667 C C . ASP A 1 85 ? -3.921 -8.985 5.923 1.00 90.31 85 ASP A C 1
ATOM 669 O O . ASP A 1 85 ? -4.185 -9.651 4.919 1.00 90.31 85 ASP A O 1
ATOM 673 N N . GLN A 1 86 ? -4.243 -7.689 6.013 1.00 93.50 86 GLN A N 1
ATOM 674 C CA . GLN A 1 86 ? -4.849 -6.880 4.954 1.00 93.50 86 GLN A CA 1
ATOM 675 C C . GLN A 1 86 ? -3.899 -5.768 4.471 1.00 93.50 86 GLN A C 1
ATOM 677 O O . GLN A 1 86 ? -2.786 -5.607 4.972 1.00 93.50 86 GLN A O 1
ATOM 682 N N . ILE A 1 87 ? -4.321 -4.992 3.467 1.00 92.19 87 ILE A N 1
ATOM 683 C CA . ILE A 1 87 ? -3.569 -3.830 2.975 1.00 92.19 87 ILE A CA 1
ATOM 684 C C . ILE A 1 87 ? -4.179 -2.570 3.589 1.00 92.19 87 ILE A C 1
ATOM 686 O O . ILE A 1 87 ? -5.344 -2.271 3.336 1.00 92.19 87 ILE A O 1
ATOM 690 N N . ALA A 1 88 ? -3.398 -1.809 4.357 1.00 95.44 88 ALA A N 1
ATOM 691 C CA . ALA A 1 88 ? -3.837 -0.514 4.873 1.00 95.44 88 ALA A CA 1
ATOM 692 C C . ALA A 1 88 ? -3.800 0.564 3.777 1.00 95.44 88 ALA A C 1
ATOM 694 O O . ALA A 1 88 ? -2.785 0.734 3.099 1.00 95.44 88 ALA A O 1
ATOM 695 N N . LEU A 1 89 ? -4.886 1.319 3.634 1.00 95.12 89 LEU A N 1
ATOM 696 C CA . LEU A 1 89 ? -4.943 2.550 2.854 1.00 95.12 89 LEU A CA 1
ATOM 697 C C . LEU A 1 89 ? -4.714 3.730 3.796 1.00 95.12 89 LEU A C 1
ATOM 699 O O . LEU A 1 89 ? -5.522 3.977 4.690 1.00 95.12 89 LEU A O 1
ATOM 703 N N . VAL A 1 90 ? -3.612 4.437 3.579 1.00 96.75 90 VAL A N 1
ATOM 704 C CA . VAL A 1 90 ? -3.162 5.552 4.415 1.00 96.75 90 VAL A CA 1
ATOM 705 C C . VAL A 1 90 ? -3.154 6.814 3.562 1.00 96.75 90 VAL A C 1
ATOM 707 O O . VAL A 1 90 ? -2.648 6.804 2.434 1.00 96.75 90 VAL A O 1
ATOM 710 N N . GLU A 1 91 ? -3.751 7.881 4.081 1.00 96.69 91 GLU A N 1
ATOM 711 C CA . GLU A 1 91 ? -3.653 9.208 3.486 1.00 96.69 91 GLU A CA 1
ATOM 712 C C . GLU A 1 91 ? -2.250 9.769 3.718 1.00 96.69 91 GLU A C 1
ATOM 714 O O . GLU A 1 91 ? -1.551 9.416 4.663 1.00 96.69 91 GLU A O 1
ATOM 719 N N . ARG A 1 92 ? -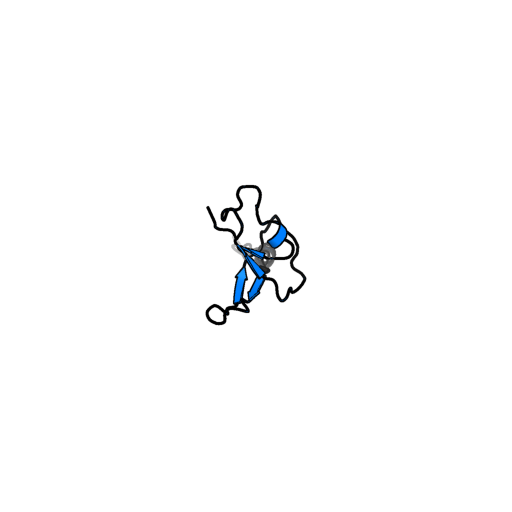1.774 10.571 2.768 1.00 93.88 92 ARG A N 1
ATOM 720 C CA . ARG A 1 92 ? -0.460 11.193 2.882 1.00 93.88 92 ARG A CA 1
ATOM 721 C C . ARG A 1 92 ? -0.636 12.595 3.461 1.00 93.88 92 ARG A C 1
ATOM 723 O O . ARG A 1 92 ? -1.029 13.482 2.700 1.00 93.88 92 ARG A O 1
ATOM 730 N N . GLY A 1 93 ? -0.212 12.811 4.704 1.00 85.38 93 GLY A N 1
ATOM 731 C CA . GLY A 1 93 ? -0.263 14.123 5.358 1.00 85.38 93 GLY A CA 1
ATOM 732 C C . GLY A 1 93 ? 0.466 14.164 6.686 1.00 85.38 93 GLY A C 1
ATOM 733 O O . GLY A 1 93 ? -0.042 13.587 7.666 1.00 85.38 93 GLY A O 1
#

Radius of gyration: 25.18 Å; chains: 1; bounding box: 77×29×52 Å

Foldseek 3Di:
DDPDDPPPPVVPPPVVVVVVVPPPPDFDWDWDFDPDDPVRGDIDIDGDDPPDDDDPPDDDPDADAAQFVVQQPPDDTPVVVVCVVHHYHHDHD

Secondary structure (DSSP, 8-state):
-----SSSSHHHHHHHHHHHHS-------EEEE--SSGGG--EEEEPPPSSSS----S---S--EEE-SSTT-SS--TTHHHHTTSEEE----

pLDDT: mean 80.16, std 18.71, range [37.81, 97.81]

Organism: Myotis myotis (NCBI:txid51298)

Sequence (93 aa):
MVVGAAGWWCLVLWLPACVAAHGLRIHDYLYFQVLSPGDIRYIFTATPAKDFGGIFHTRYEQIHLVPAEPSEACGELSNGFFIQDQIALVERG